Protein AF-A0A9D1CWM9-F1 (afdb_monomer)

Radius of gyration: 12.5 Å; Cα contacts (8 Å, |Δi|>4): 89; chains: 1; bounding box: 28×14×36 Å

Secondary structure (DSSP, 8-state):
---PPPEEEEE---TTBTTB-GGG-EE--S---EEEPTT--SS-HHHHEEETT--B-

Sequence (57 aa):
MSQKNPNTDIRCRVSSCTYHCGDRDYCTLNSIQVEPCQNCGSGQACDESMCGSYRHK

pLDDT: mean 86.28, std 10.22, range [48.81, 95.56]

InterPro domains:
  IPR011437 Domain of unknown function DUF1540 [PF07561] (10-54)

Solvent-accessible surface area (backbone atoms only — not comparable to full-atom values): 3583 Å² total; per-residue (Å²): 130,84,88,64,62,61,26,90,91,39,76,30,82,54,80,58,32,60,48,40,26,74,96,67,44,12,20,47,53,95,74,80,44,79,34,71,34,84,94,47,83,79,87,44,71,81,64,29,55,37,64,61,69,65,43,76,105

Foldseek 3Di:
DPQQDFDPVAFAPPPQFPQQRPPPRGGSDPDWDKAFDPPQPPPDPVNGIDGPPGDGD

Organism: NCBI:txid2840909

Mean predicted aligned error: 5.39 Å

Structure (mmCIF, N/CA/C/O backbone):
data_AF-A0A9D1CWM9-F1
#
_entry.id   AF-A0A9D1CWM9-F1
#
loop_
_atom_site.group_PDB
_atom_site.id
_atom_site.type_symbol
_atom_site.label_atom_id
_atom_site.label_alt_id
_atom_site.label_comp_id
_atom_site.label_asym_id
_atom_site.label_entity_id
_atom_site.label_seq_id
_atom_site.pdbx_PDB_ins_code
_atom_site.Cartn_x
_atom_site.Cartn_y
_atom_site.Cartn_z
_atom_site.occupancy
_atom_site.B_iso_or_equiv
_atom_site.auth_seq_id
_atom_site.auth_comp_id
_atom_site.auth_asym_id
_atom_site.auth_atom_id
_atom_site.pdbx_PDB_model_num
ATOM 1 N N . MET A 1 1 ? 4.211 2.896 -21.429 1.00 48.81 1 MET A N 1
ATOM 2 C CA . MET A 1 1 ? 3.956 2.607 -20.002 1.00 48.81 1 MET A CA 1
ATOM 3 C C . MET A 1 1 ? 5.046 3.299 -19.199 1.00 48.81 1 MET A C 1
ATOM 5 O O . MET A 1 1 ? 6.207 3.017 -19.467 1.00 48.81 1 MET A O 1
ATOM 9 N N . SER A 1 2 ? 4.722 4.256 -18.323 1.00 58.53 2 SER A N 1
ATOM 10 C CA . SER A 1 2 ? 5.749 4.940 -17.517 1.00 58.53 2 SER A CA 1
ATOM 11 C C . SER A 1 2 ? 6.525 3.920 -16.690 1.00 58.53 2 SER A C 1
ATOM 13 O O . SER A 1 2 ? 5.908 3.125 -15.979 1.00 58.53 2 SER A O 1
ATOM 15 N N . GLN A 1 3 ? 7.857 3.930 -16.795 1.00 70.81 3 GLN A N 1
ATOM 16 C CA . GLN A 1 3 ? 8.725 3.116 -15.946 1.00 70.81 3 GLN A CA 1
ATOM 17 C C . GLN A 1 3 ? 8.525 3.548 -14.495 1.00 70.81 3 GLN A C 1
ATOM 19 O O . GLN A 1 3 ? 8.935 4.628 -14.079 1.00 70.81 3 GLN A O 1
ATOM 24 N N . LYS A 1 4 ? 7.820 2.710 -13.744 1.00 84.62 4 LYS A N 1
ATOM 25 C CA . LYS A 1 4 ? 7.636 2.846 -12.306 1.00 84.62 4 LYS A CA 1
ATOM 26 C C . LYS A 1 4 ? 8.822 2.186 -11.613 1.00 84.62 4 LYS A C 1
ATOM 28 O O . LYS A 1 4 ? 9.108 1.022 -11.884 1.00 84.62 4 LYS A O 1
ATOM 33 N N . ASN A 1 5 ? 9.499 2.923 -10.736 1.00 91.81 5 ASN A N 1
ATOM 34 C CA . ASN A 1 5 ? 10.595 2.389 -9.931 1.00 91.81 5 ASN A CA 1
ATOM 35 C C . ASN A 1 5 ? 10.036 1.849 -8.607 1.00 91.81 5 ASN A C 1
ATOM 37 O O . ASN A 1 5 ? 9.367 2.604 -7.897 1.00 91.81 5 ASN A O 1
ATOM 41 N N . PRO A 1 6 ? 10.266 0.567 -8.273 1.00 94.56 6 PRO A N 1
ATOM 42 C CA . PRO A 1 6 ? 9.769 -0.008 -7.032 1.00 94.56 6 PRO A CA 1
ATOM 43 C C . PRO A 1 6 ? 10.527 0.573 -5.841 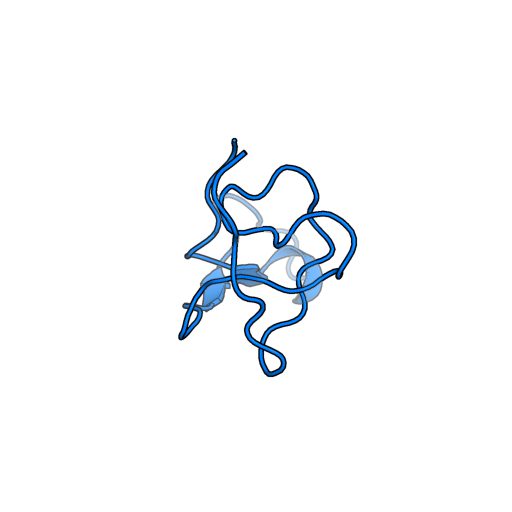1.00 94.56 6 PRO A C 1
ATOM 45 O O . PRO A 1 6 ? 11.755 0.647 -5.862 1.00 94.56 6 PRO A O 1
ATOM 48 N N . ASN A 1 7 ? 9.799 0.911 -4.783 1.00 94.88 7 ASN A N 1
ATOM 49 C CA . ASN A 1 7 ? 10.370 1.065 -3.458 1.00 94.88 7 ASN A CA 1
ATOM 50 C C . ASN A 1 7 ? 10.338 -0.298 -2.752 1.00 94.88 7 ASN A C 1
ATOM 52 O O . ASN A 1 7 ? 9.266 -0.806 -2.421 1.00 94.88 7 ASN A O 1
ATOM 56 N N . THR A 1 8 ? 11.511 -0.895 -2.531 1.00 94.38 8 THR A N 1
ATOM 57 C CA . THR A 1 8 ? 11.649 -2.227 -1.920 1.00 94.38 8 THR A CA 1
ATOM 58 C C . THR A 1 8 ? 11.265 -2.273 -0.444 1.00 94.38 8 THR A C 1
ATOM 60 O O . THR A 1 8 ? 11.029 -3.362 0.078 1.00 94.38 8 THR A O 1
ATOM 63 N N . ASP A 1 9 ? 11.135 -1.116 0.205 1.00 95.56 9 ASP A N 1
ATOM 64 C CA . ASP A 1 9 ? 10.727 -1.012 1.607 1.00 95.56 9 ASP A CA 1
ATOM 65 C C . ASP A 1 9 ? 9.198 -1.057 1.768 1.00 95.56 9 ASP A C 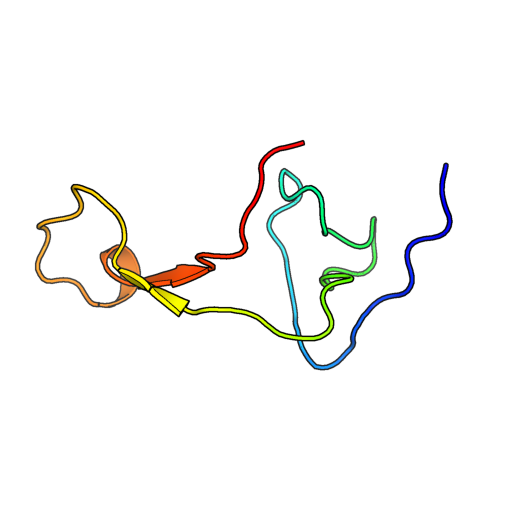1
ATOM 67 O O . ASP A 1 9 ? 8.689 -1.299 2.861 1.00 95.56 9 ASP A O 1
ATOM 71 N N . ILE A 1 10 ? 8.440 -0.860 0.679 1.00 94.25 10 ILE A N 1
ATOM 72 C CA . ILE A 1 10 ? 6.973 -0.798 0.704 1.00 94.25 10 ILE A CA 1
ATOM 73 C C . ILE A 1 10 ? 6.397 -1.816 -0.277 1.00 94.25 10 ILE A C 1
ATOM 75 O O . ILE A 1 10 ? 6.196 -1.546 -1.465 1.00 94.25 10 ILE A O 1
ATOM 79 N N . ARG A 1 11 ? 6.063 -3.002 0.235 1.00 94.06 11 ARG A N 1
ATOM 80 C CA . ARG A 1 11 ? 5.315 -4.005 -0.533 1.00 94.06 11 ARG A CA 1
ATOM 81 C C . ARG A 1 11 ? 3.885 -3.541 -0.779 1.00 94.06 11 ARG A C 1
ATOM 83 O O . ARG A 1 11 ? 3.221 -3.015 0.110 1.00 94.06 11 ARG A O 1
ATOM 90 N N . CYS A 1 12 ? 3.394 -3.774 -1.986 1.00 92.94 12 CYS A N 1
ATOM 91 C CA . CYS A 1 12 ? 2.026 -3.471 -2.370 1.00 92.94 12 CYS A CA 1
ATOM 92 C C . CYS A 1 12 ? 1.543 -4.570 -3.309 1.00 92.94 12 CYS A C 1
ATOM 94 O O . CYS A 1 12 ? 2.062 -4.682 -4.407 1.00 92.94 12 CYS A O 1
ATOM 96 N N . ARG A 1 13 ? 0.554 -5.358 -2.877 1.00 93.38 13 ARG A N 1
ATOM 97 C CA . ARG A 1 13 ? -0.113 -6.385 -3.704 1.00 93.38 13 ARG A CA 1
ATOM 98 C C . ARG A 1 13 ? -1.427 -5.900 -4.318 1.00 93.38 13 ARG A C 1
ATOM 100 O O . ARG A 1 13 ? -2.123 -6.640 -5.005 1.00 93.38 13 ARG A O 1
ATOM 107 N N . VAL A 1 14 ? -1.820 -4.668 -4.001 1.00 91.94 14 VAL A N 1
ATOM 108 C CA . VAL A 1 14 ? -3.098 -4.101 -4.424 1.00 91.94 14 VAL A CA 1
ATOM 109 C C . VAL A 1 14 ? -2.944 -3.633 -5.866 1.00 91.94 14 VAL A C 1
ATOM 111 O O . VAL A 1 14 ? -2.531 -2.504 -6.125 1.00 91.94 14 VAL A O 1
ATOM 114 N N . SER A 1 15 ? -3.251 -4.509 -6.820 1.00 91.94 15 SER A N 1
ATOM 115 C CA . SER A 1 15 ? -3.064 -4.251 -8.254 1.00 91.94 15 SER A CA 1
ATOM 116 C C . SER A 1 15 ? -3.884 -3.061 -8.774 1.00 91.94 15 SER A C 1
ATOM 118 O O . SER A 1 15 ? -3.484 -2.428 -9.755 1.00 91.94 15 SER A O 1
ATOM 120 N N . SER A 1 16 ? -4.974 -2.694 -8.093 1.00 93.12 16 SER A N 1
ATOM 121 C CA . SER A 1 16 ? -5.774 -1.486 -8.343 1.00 93.12 16 SER A CA 1
ATOM 122 C C . SER A 1 16 ? -5.132 -0.190 -7.827 1.00 93.12 16 SER A C 1
ATOM 124 O O . SER A 1 16 ? -5.605 0.891 -8.165 1.00 93.12 16 SER A O 1
ATOM 126 N N . CYS A 1 17 ? -4.048 -0.256 -7.047 1.00 93.06 17 CYS A N 1
ATOM 127 C CA . CYS A 1 17 ? -3.360 0.919 -6.514 1.00 93.06 17 CYS A CA 1
ATOM 128 C C . CYS A 1 17 ? -2.601 1.670 -7.615 1.00 93.06 17 CYS A C 1
ATOM 130 O O . CYS A 1 17 ? -1.729 1.108 -8.283 1.00 93.06 17 CYS A O 1
ATOM 132 N N . THR A 1 18 ? -2.843 2.970 -7.769 1.00 94.31 18 THR A N 1
ATOM 133 C CA . THR A 1 18 ? -2.161 3.855 -8.728 1.00 94.31 18 THR A CA 1
ATOM 134 C C . THR A 1 18 ? -0.647 3.821 -8.585 1.00 94.31 18 T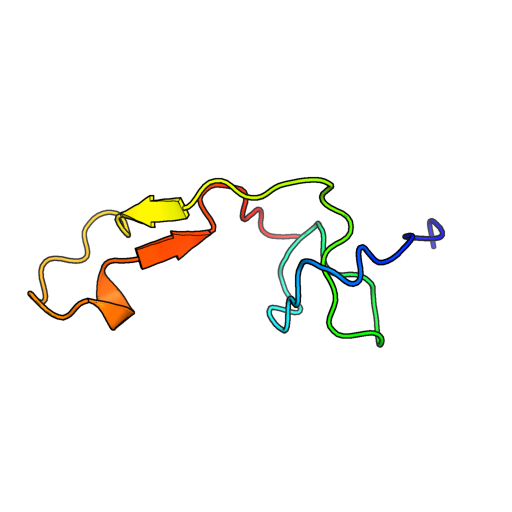HR A C 1
ATOM 136 O O . THR A 1 18 ? 0.061 3.958 -9.581 1.00 94.31 18 THR A O 1
ATOM 139 N N . TYR A 1 19 ? -0.134 3.546 -7.390 1.00 94.25 19 TYR A N 1
ATOM 140 C CA . TYR A 1 19 ? 1.296 3.460 -7.102 1.00 94.25 19 TYR A CA 1
ATOM 141 C C . TYR A 1 19 ? 1.863 2.036 -7.204 1.00 94.25 19 TYR A C 1
ATOM 143 O O . TYR A 1 19 ? 3.049 1.840 -6.969 1.00 94.25 19 TYR A O 1
ATOM 151 N N . HIS A 1 20 ? 1.064 1.036 -7.587 1.00 93.69 20 HIS A N 1
ATOM 152 C CA . HIS A 1 20 ? 1.550 -0.329 -7.794 1.00 93.69 20 HIS A CA 1
ATOM 153 C C . HIS A 1 20 ? 2.591 -0.380 -8.918 1.00 93.69 20 HIS A C 1
ATOM 155 O O . HIS A 1 20 ? 2.356 0.120 -10.031 1.00 93.69 20 HIS A O 1
ATOM 161 N N . CYS A 1 21 ? 3.720 -1.027 -8.644 1.00 93.19 21 CYS A N 1
ATOM 162 C CA . CYS A 1 21 ? 4.861 -1.159 -9.539 1.00 93.19 21 CYS A CA 1
ATOM 163 C C . CYS A 1 21 ? 4.741 -2.396 -10.449 1.00 93.19 21 CYS A C 1
ATOM 165 O O . CYS A 1 21 ? 5.634 -3.242 -10.491 1.00 93.19 21 CYS A O 1
ATOM 167 N N . GLY A 1 22 ? 3.630 -2.494 -11.190 1.00 87.38 22 GLY A N 1
ATOM 168 C CA . GLY A 1 22 ? 3.422 -3.569 -12.174 1.00 87.38 22 GLY A CA 1
ATOM 169 C C . GLY A 1 22 ? 3.586 -4.958 -11.554 1.00 87.38 22 GLY A C 1
ATOM 170 O O . GLY A 1 22 ? 3.015 -5.206 -10.503 1.00 87.38 22 GLY A O 1
ATOM 171 N N . ASP A 1 23 ? 4.403 -5.815 -12.157 1.00 86.62 23 ASP A N 1
ATOM 172 C CA . ASP A 1 23 ? 4.567 -7.225 -11.760 1.00 86.62 23 ASP A CA 1
ATOM 173 C C . ASP A 1 23 ? 5.523 -7.449 -10.573 1.00 86.62 23 ASP A C 1
ATOM 175 O O . ASP A 1 23 ? 5.928 -8.575 -10.298 1.00 86.62 23 ASP A O 1
ATOM 179 N N . ARG A 1 24 ? 5.961 -6.379 -9.895 1.00 89.38 24 ARG A N 1
ATOM 180 C CA . ARG A 1 24 ? 6.975 -6.469 -8.830 1.00 89.38 24 ARG A CA 1
ATOM 181 C C . ARG A 1 24 ? 6.391 -6.531 -7.416 1.00 89.38 24 ARG A C 1
ATOM 183 O O . ARG A 1 24 ? 7.166 -6.702 -6.488 1.00 89.38 24 ARG A O 1
ATOM 190 N N . ASP A 1 25 ? 5.077 -6.379 -7.235 1.00 94.00 25 ASP A N 1
ATOM 191 C CA . ASP A 1 25 ? 4.398 -6.354 -5.920 1.00 94.00 25 ASP A CA 1
ATOM 192 C C . ASP A 1 25 ? 4.970 -5.329 -4.913 1.00 94.00 25 ASP A C 1
ATO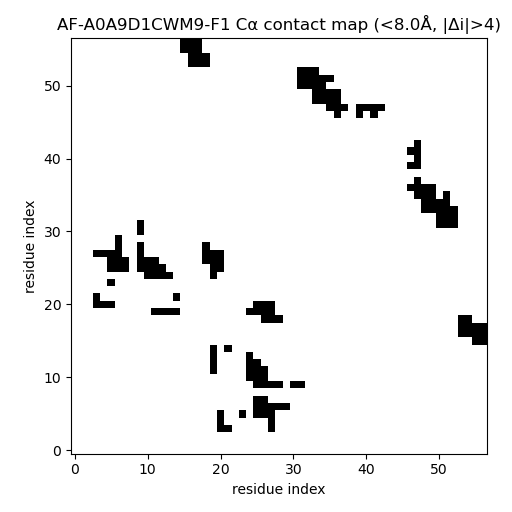M 194 O O . ASP A 1 25 ? 4.943 -5.512 -3.689 1.00 94.00 25 ASP A O 1
ATOM 198 N N . TYR A 1 26 ? 5.480 -4.209 -5.427 1.00 95.31 26 TYR A N 1
ATOM 199 C CA . TYR A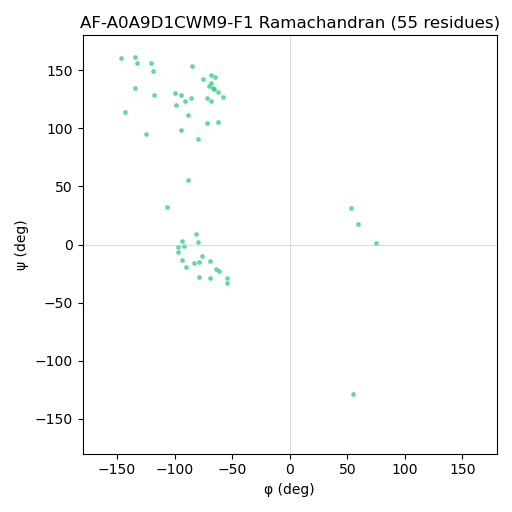 1 26 ? 5.955 -3.070 -4.639 1.00 95.31 26 TYR A CA 1
ATOM 200 C C . TYR A 1 26 ? 5.178 -1.803 -4.983 1.00 95.31 26 TYR A C 1
ATOM 202 O O . TYR A 1 26 ? 4.629 -1.658 -6.078 1.00 95.31 26 TYR A O 1
ATOM 210 N N . CYS A 1 27 ? 5.152 -0.862 -4.046 1.00 94.31 27 CYS A N 1
ATOM 211 C CA . CYS A 1 27 ? 4.672 0.490 -4.283 1.00 94.31 27 CYS A CA 1
ATOM 212 C C . CYS A 1 27 ? 5.800 1.353 -4.861 1.00 94.31 27 CYS A C 1
ATOM 214 O O . CYS A 1 27 ? 6.974 1.108 -4.602 1.00 94.31 27 CYS A O 1
ATOM 216 N N . THR A 1 28 ? 5.463 2.395 -5.616 1.00 95.31 28 THR A N 1
ATOM 217 C CA . THR A 1 28 ? 6.429 3.417 -6.058 1.00 95.31 28 THR A CA 1
ATOM 218 C C . THR A 1 28 ? 6.516 4.608 -5.105 1.00 95.31 28 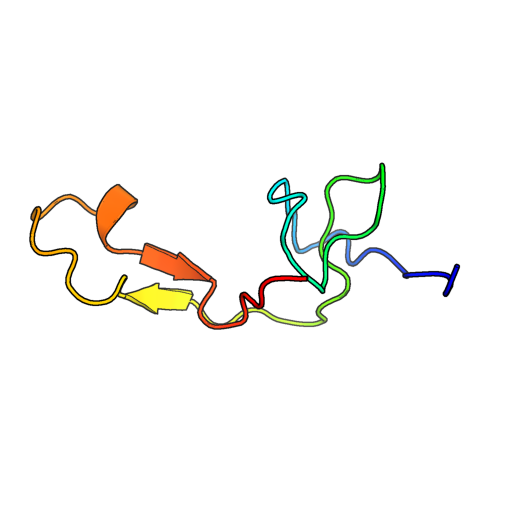THR A C 1
ATOM 220 O O . THR A 1 28 ? 7.231 5.563 -5.390 1.00 95.31 28 THR A O 1
ATOM 223 N N . LEU A 1 29 ? 5.727 4.609 -4.027 1.00 94.56 29 LEU A N 1
ATOM 224 C CA . LEU A 1 29 ? 5.752 5.661 -3.014 1.00 94.56 29 LEU A CA 1
ATOM 225 C C . LEU A 1 29 ? 7.071 5.619 -2.238 1.00 94.56 29 LEU A C 1
ATOM 227 O O . LEU A 1 29 ? 7.596 4.543 -1.975 1.00 94.56 29 LEU A O 1
ATOM 231 N N . ASN A 1 30 ? 7.581 6.776 -1.823 1.00 94.50 30 ASN A N 1
ATOM 232 C CA . ASN A 1 30 ? 8.741 6.857 -0.930 1.00 94.50 30 ASN A CA 1
ATOM 233 C C . ASN A 1 30 ? 8.370 6.593 0.539 1.00 94.50 30 ASN A C 1
ATOM 235 O O . ASN A 1 30 ? 9.195 6.099 1.298 1.00 94.50 30 ASN A O 1
ATOM 239 N N . SER A 1 31 ? 7.133 6.898 0.926 1.00 94.12 31 SER A N 1
ATOM 240 C CA . SER A 1 31 ? 6.579 6.684 2.263 1.00 94.12 31 SER A CA 1
ATOM 241 C C . SER A 1 31 ? 5.086 6.354 2.168 1.00 94.12 31 SER A C 1
ATOM 243 O O . SER A 1 31 ? 4.450 6.628 1.149 1.00 94.12 31 SER A O 1
ATOM 245 N N . ILE A 1 32 ? 4.524 5.757 3.220 1.00 92.56 32 ILE A N 1
ATOM 246 C CA . ILE A 1 32 ? 3.076 5.568 3.362 1.00 92.56 32 ILE A CA 1
ATOM 247 C C . ILE A 1 32 ? 2.576 6.294 4.601 1.00 92.56 32 ILE A C 1
ATOM 249 O O . ILE A 1 32 ? 3.277 6.380 5.608 1.00 92.56 32 ILE A O 1
ATOM 253 N N . GLN A 1 33 ? 1.337 6.754 4.534 1.00 92.31 33 GLN A N 1
ATOM 254 C CA . GLN A 1 33 ? 0.559 7.111 5.706 1.00 92.31 33 GLN A CA 1
ATOM 255 C C . GLN A 1 33 ? -0.378 5.949 6.027 1.00 92.31 33 GLN A C 1
ATOM 257 O O . GLN A 1 33 ? -1.054 5.435 5.136 1.00 92.31 33 GLN A O 1
ATOM 262 N N . VAL A 1 34 ? -0.395 5.514 7.283 1.00 90.25 34 VAL A N 1
ATOM 263 C CA . VAL A 1 34 ? -1.373 4.541 7.778 1.00 90.25 34 VAL A CA 1
ATOM 264 C C . VAL A 1 34 ? -2.511 5.328 8.403 1.00 90.25 34 VAL A C 1
ATOM 266 O O . VAL A 1 34 ? -2.270 6.217 9.217 1.00 90.25 34 VAL A O 1
ATOM 269 N N . GLU A 1 35 ? -3.736 5.021 8.004 1.00 87.75 35 GLU A N 1
ATOM 270 C CA . GLU A 1 35 ? -4.939 5.690 8.489 1.00 87.75 35 GLU A CA 1
ATOM 271 C C . GLU A 1 35 ? -6.000 4.661 8.867 1.00 87.75 35 GLU A C 1
ATOM 273 O O . GLU A 1 35 ? -5.972 3.534 8.354 1.00 87.75 35 GLU A O 1
ATOM 278 N N . PRO A 1 36 ? -6.934 5.024 9.760 1.00 83.62 36 PRO A N 1
ATOM 279 C CA . PRO A 1 36 ? -8.049 4.158 10.050 1.00 83.62 36 PRO A CA 1
ATOM 280 C C . PRO A 1 36 ? -8.949 3.982 8.819 1.00 83.62 36 PRO A C 1
ATOM 282 O O . PRO A 1 36 ? -9.159 4.923 8.049 1.00 83.62 36 PRO A O 1
ATOM 285 N N . CYS A 1 37 ? -9.515 2.793 8.638 1.00 83.38 37 CYS A N 1
ATOM 286 C CA . CYS A 1 37 ? -10.480 2.552 7.576 1.00 83.38 37 CYS A CA 1
ATOM 287 C C . CYS A 1 37 ? -11.783 3.311 7.866 1.00 83.38 37 CYS A C 1
ATOM 289 O O . CYS A 1 37 ? -12.399 3.153 8.922 1.00 83.38 37 CYS A O 1
ATOM 291 N N . GLN A 1 38 ? -12.210 4.159 6.929 1.00 76.88 38 GLN A N 1
ATOM 292 C CA . GLN A 1 38 ? -13.418 4.961 7.112 1.00 76.88 38 GLN A CA 1
ATOM 293 C C . GLN A 1 38 ? -14.662 4.073 7.159 1.00 76.88 38 GLN A C 1
ATOM 295 O O . GLN A 1 38 ? -14.846 3.201 6.313 1.00 76.88 38 GLN A O 1
ATOM 300 N N . ASN A 1 39 ? -15.542 4.344 8.125 1.00 75.25 39 ASN A N 1
ATOM 301 C CA . ASN A 1 39 ? -16.788 3.603 8.351 1.00 75.25 39 ASN A CA 1
ATOM 302 C C . ASN A 1 39 ? -16.597 2.102 8.639 1.00 75.25 39 ASN A C 1
ATOM 304 O O . ASN A 1 39 ? -17.559 1.339 8.563 1.00 75.25 39 ASN A O 1
ATOM 308 N N . CYS A 1 40 ? -15.385 1.681 9.009 1.00 70.56 40 CYS A N 1
ATOM 309 C CA . CYS A 1 40 ? -15.121 0.340 9.503 1.00 70.56 40 CYS A CA 1
ATOM 310 C C . CYS A 1 40 ? -15.187 0.365 11.035 1.00 70.56 40 CYS A C 1
ATOM 312 O O . CYS A 1 40 ? -14.267 0.822 11.703 1.00 70.56 40 CYS A O 1
ATOM 314 N N . GLY A 1 41 ? -16.331 -0.036 11.593 1.00 72.06 41 GLY A N 1
ATOM 315 C CA . GLY A 1 41 ? -16.579 -0.078 13.040 1.00 72.06 41 GLY A CA 1
ATOM 316 C C . GLY A 1 41 ? -16.578 -1.497 13.606 1.00 72.06 41 GLY A C 1
ATOM 317 O O . GLY A 1 41 ? -17.375 -1.783 14.497 1.00 72.06 41 GLY A O 1
ATOM 318 N N . SER A 1 42 ? -15.780 -2.414 13.043 1.00 78.25 42 SER A N 1
ATOM 319 C CA . SER A 1 42 ? -15.825 -3.835 13.420 1.00 78.25 42 SER A CA 1
ATOM 320 C C . SER A 1 42 ? -15.094 -4.154 14.731 1.00 78.25 42 SER A C 1
ATOM 322 O O . SER A 1 42 ? -15.299 -5.237 15.281 1.00 78.25 42 SER A O 1
ATOM 324 N N . GLY A 1 43 ? -14.250 -3.250 15.248 1.00 75.00 43 GLY A N 1
ATOM 325 C CA . GLY A 1 43 ? -13.401 -3.517 16.414 1.00 75.00 43 GLY A CA 1
ATOM 326 C C . GLY A 1 43 ? -12.195 -4.411 16.098 1.00 75.00 43 GLY A C 1
ATOM 327 O O . GLY A 1 43 ? -11.454 -4.785 17.008 1.00 75.00 43 GLY A O 1
ATOM 328 N N . GLN A 1 44 ? -12.017 -4.823 14.837 1.00 75.50 44 GLN A N 1
ATOM 329 C CA . GLN A 1 44 ? -10.921 -5.684 14.400 1.00 75.50 44 GLN A CA 1
ATOM 330 C C . GLN A 1 44 ? -9.810 -4.837 13.782 1.00 75.50 44 GLN A C 1
ATOM 332 O O . GLN A 1 44 ? -10.002 -4.196 12.752 1.00 75.50 44 GLN A O 1
ATOM 337 N N . ALA A 1 45 ? -8.605 -4.903 14.350 1.00 70.00 45 ALA A N 1
ATOM 338 C CA . ALA A 1 45 ? -7.466 -4.101 13.894 1.00 70.00 45 ALA A CA 1
ATOM 339 C C . ALA A 1 45 ? -7.150 -4.258 12.389 1.00 70.00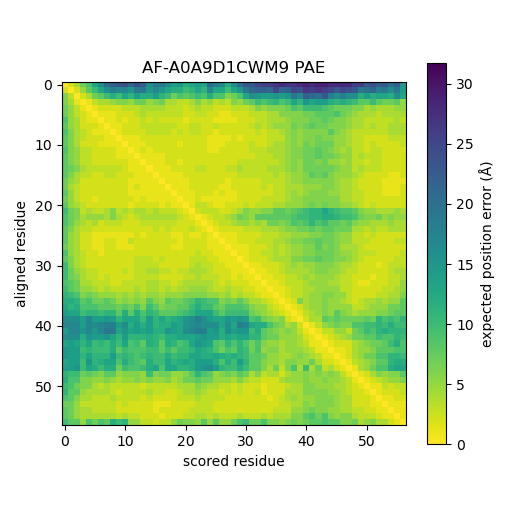 45 ALA A C 1
ATOM 341 O O . ALA A 1 45 ? -6.718 -3.301 11.744 1.00 70.00 45 ALA A O 1
ATOM 342 N N . CYS A 1 46 ? -7.374 -5.452 11.822 1.00 68.44 46 CYS A N 1
ATOM 343 C CA . CYS A 1 46 ? -7.163 -5.735 10.397 1.00 68.44 46 CYS A CA 1
ATOM 344 C C . CYS A 1 46 ? -8.156 -5.027 9.474 1.00 68.44 46 CYS A C 1
ATOM 346 O O . CYS A 1 46 ? -7.817 -4.722 8.334 1.0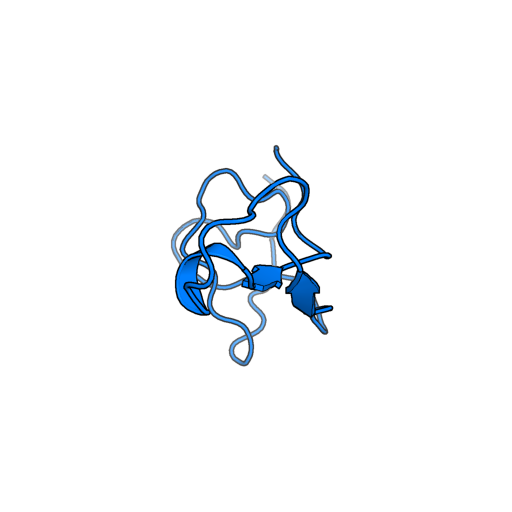0 68.44 46 CYS A O 1
ATOM 348 N N . ASP A 1 47 ? -9.356 -4.761 9.974 1.00 72.31 47 ASP A N 1
ATOM 349 C CA . ASP A 1 47 ? -10.408 -4.066 9.244 1.00 72.31 47 ASP A CA 1
ATOM 350 C C . ASP A 1 47 ? -10.309 -2.555 9.467 1.00 72.31 47 ASP A C 1
ATOM 352 O O . ASP A 1 47 ? -10.839 -1.763 8.693 1.00 72.31 47 ASP A O 1
ATOM 356 N N . GLU A 1 48 ? -9.618 -2.152 10.533 1.00 76.88 48 GLU A N 1
ATOM 357 C CA . GLU A 1 48 ? -9.510 -0.770 10.967 1.00 76.88 48 GLU A CA 1
ATOM 358 C C . GLU A 1 48 ? -8.290 -0.049 10.420 1.00 76.88 48 GLU A C 1
ATOM 360 O O . GLU A 1 48 ? -8.267 1.164 10.526 1.00 76.88 48 GLU A O 1
ATOM 365 N N . SER A 1 49 ? -7.292 -0.712 9.833 1.00 80.12 49 SER A N 1
ATOM 366 C CA . SER A 1 49 ? -6.074 -0.040 9.356 1.00 80.12 49 SER A CA 1
ATOM 367 C C . SER A 1 49 ? -5.877 -0.180 7.845 1.00 80.12 49 SER A C 1
ATOM 369 O O . SER A 1 49 ? -5.916 -1.271 7.284 1.00 80.12 49 SER A O 1
ATOM 371 N N . MET A 1 50 ? -5.655 0.949 7.164 1.00 86.75 50 MET A N 1
ATOM 372 C CA . MET A 1 50 ? -5.426 1.007 5.720 1.00 86.75 50 MET A CA 1
ATOM 373 C C . MET A 1 50 ? -4.250 1.919 5.355 1.00 86.75 50 MET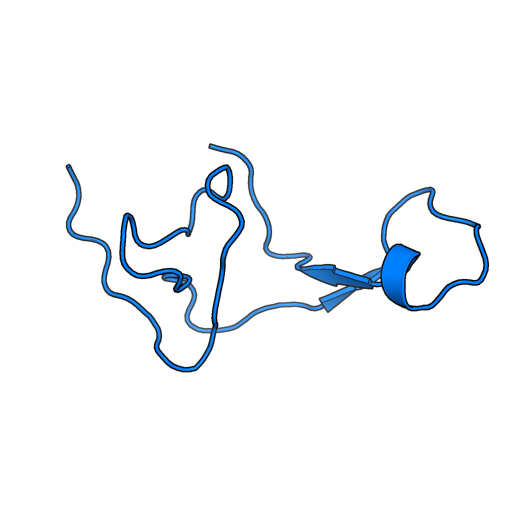 A C 1
ATOM 375 O O . MET A 1 50 ? -3.823 2.776 6.127 1.00 86.75 50 MET A O 1
ATOM 379 N N . CYS A 1 51 ? -3.719 1.750 4.143 1.00 89.25 51 CYS A N 1
ATOM 380 C CA . CYS A 1 51 ? -2.798 2.728 3.569 1.00 89.25 51 CYS A CA 1
ATOM 381 C C . CYS A 1 51 ? -3.603 3.980 3.187 1.00 89.25 51 CYS A C 1
ATOM 383 O O . CYS A 1 51 ? -4.297 3.965 2.174 1.00 89.25 51 CYS A O 1
ATOM 385 N N . GLY A 1 52 ? -3.510 5.057 3.968 1.00 88.06 52 GLY A N 1
ATOM 386 C CA . GLY A 1 52 ? -4.148 6.349 3.675 1.00 88.06 52 GLY A CA 1
ATOM 387 C C . GLY A 1 52 ? -3.602 7.010 2.406 1.00 88.06 52 GLY A C 1
ATOM 388 O O . GLY A 1 52 ? -4.280 7.790 1.748 1.00 88.06 52 GLY A O 1
ATOM 389 N N . SER A 1 53 ? -2.396 6.626 1.975 1.00 92.38 53 SER A N 1
ATOM 390 C CA . SER A 1 53 ? -1.833 7.032 0.678 1.00 92.38 53 SER A CA 1
ATOM 391 C C . SER A 1 53 ? -2.377 6.224 -0.510 1.00 92.38 53 SER A C 1
ATOM 393 O O . SER A 1 53 ? -1.918 6.408 -1.639 1.00 92.38 53 SER A O 1
ATOM 395 N N . TYR A 1 54 ? -3.309 5.293 -0.292 1.00 91.88 54 TYR A N 1
ATOM 396 C CA . TYR A 1 54 ? -3.903 4.502 -1.364 1.00 91.88 54 TYR A CA 1
ATOM 397 C C . TYR A 1 54 ? -4.722 5.378 -2.320 1.00 91.88 54 TYR A C 1
ATOM 399 O O . TYR A 1 54 ? -5.556 6.183 -1.915 1.00 91.88 54 TYR A O 1
ATOM 407 N N . ARG A 1 55 ? -4.524 5.164 -3.623 1.00 90.56 55 ARG A N 1
ATOM 408 C CA . ARG A 1 55 ? -5.333 5.762 -4.687 1.00 90.56 55 ARG A CA 1
ATOM 409 C C . ARG A 1 55 ? -5.697 4.686 -5.697 1.00 90.56 55 ARG A C 1
ATOM 411 O O . ARG A 1 55 ? -4.822 3.922 -6.093 1.00 90.56 55 ARG A O 1
ATOM 418 N N . HIS A 1 56 ? -6.957 4.640 -6.116 1.00 92.00 56 HIS A N 1
ATOM 419 C CA . HIS A 1 56 ? -7.412 3.734 -7.172 1.00 92.00 56 HIS A CA 1
ATOM 420 C C . HIS A 1 56 ? -6.973 4.239 -8.561 1.00 92.00 56 HIS A C 1
ATOM 422 O O . HIS A 1 56 ? -6.962 5.456 -8.787 1.00 92.00 56 HIS A O 1
ATOM 428 N N . LYS A 1 57 ? -6.593 3.312 -9.452 1.00 86.62 57 LYS A N 1
ATOM 429 C CA . LYS A 1 57 ? -6.240 3.574 -10.862 1.00 86.62 57 LYS A CA 1
ATOM 430 C C . LYS A 1 57 ? -7.413 4.070 -11.697 1.00 86.62 57 LYS A C 1
ATOM 432 O O . LYS A 1 57 ? -8.563 3.693 -11.383 1.00 86.62 57 LYS A O 1
#